Protein AF-A0A1V5CBZ7-F1 (afdb_monomer_lite)

Foldseek 3Di:
DDDPPPPPPDDDDDDDDDPVVLVVLVVVCVVVVHDSVVVVVVVVVVVVVVVVVVVVD

Secondary structure (DSSP, 8-state):
---------PPP------HHHHHHHHHHHHHHT--HH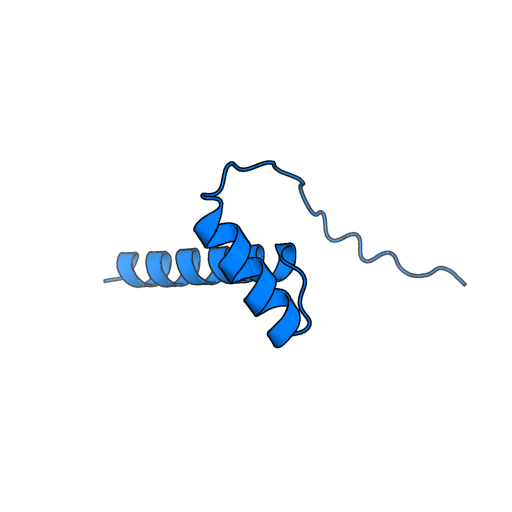HHHHHHHHHHHHHHHHTT--

Structure (mmCIF, N/CA/C/O backbone):
data_AF-A0A1V5CBZ7-F1
#
_entry.id   AF-A0A1V5CBZ7-F1
#
loop_
_atom_site.group_PDB
_atom_site.id
_atom_site.type_symbol
_atom_site.label_atom_id
_atom_site.label_alt_id
_atom_site.label_comp_id
_atom_site.label_asym_id
_atom_site.label_entity_id
_atom_site.label_seq_id
_atom_site.pdbx_PDB_ins_code
_atom_site.Cartn_x
_atom_site.Cartn_y
_atom_site.Cartn_z
_atom_site.occupancy
_atom_site.B_iso_or_equiv
_atom_site.auth_seq_id
_atom_site.auth_comp_id
_atom_site.auth_asym_id
_atom_site.auth_atom_id
_atom_site.pdbx_PDB_model_num
ATOM 1 N N . MET A 1 1 ? 30.151 20.439 -4.628 1.00 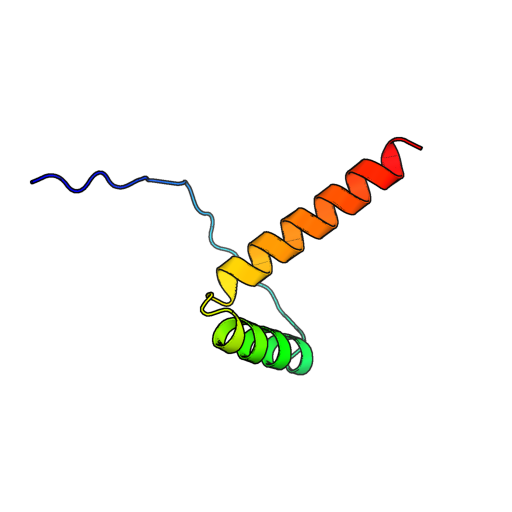41.94 1 MET A N 1
ATOM 2 C CA . MET A 1 1 ? 28.679 20.565 -4.711 1.00 41.94 1 MET A CA 1
ATOM 3 C C . MET A 1 1 ? 28.080 19.541 -3.754 1.00 41.94 1 MET A C 1
ATOM 5 O O . MET A 1 1 ? 28.027 18.361 -4.078 1.00 41.94 1 MET A O 1
ATOM 9 N N . VAL A 1 2 ? 27.783 19.952 -2.521 1.00 42.31 2 VAL A N 1
ATOM 10 C CA . VAL A 1 2 ? 27.216 19.068 -1.493 1.00 42.31 2 VAL A CA 1
ATOM 11 C C . VAL A 1 2 ? 25.736 18.906 -1.825 1.00 42.31 2 VAL A C 1
ATOM 13 O O . VAL A 1 2 ? 24.980 19.864 -1.719 1.00 42.31 2 VAL A O 1
ATOM 16 N N . LYS A 1 3 ? 25.334 17.724 -2.306 1.00 45.75 3 LYS A N 1
ATOM 17 C CA . LYS A 1 3 ? 23.915 17.368 -2.376 1.00 45.75 3 LYS A CA 1
ATOM 18 C C . LYS A 1 3 ? 23.446 17.228 -0.933 1.00 45.75 3 LYS A C 1
ATOM 20 O O . LYS A 1 3 ? 23.863 16.287 -0.261 1.00 45.75 3 LYS A O 1
ATOM 25 N N . SER A 1 4 ? 22.662 18.195 -0.465 1.00 46.25 4 SER A N 1
ATOM 26 C CA . SER A 1 4 ? 21.922 18.124 0.790 1.00 46.25 4 SER A CA 1
ATOM 27 C C . SER A 1 4 ? 21.197 16.783 0.831 1.00 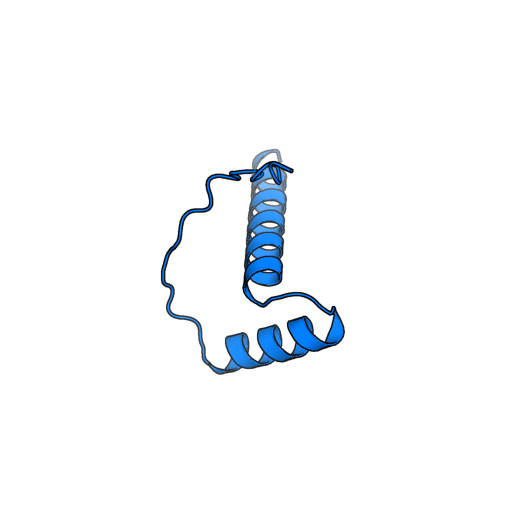46.25 4 SER A C 1
ATOM 29 O O . SER A 1 4 ? 20.265 16.548 0.066 1.00 46.25 4 SER A O 1
ATOM 31 N N . LYS A 1 5 ? 21.708 15.861 1.646 1.00 49.38 5 LYS A N 1
ATOM 32 C CA . LYS A 1 5 ? 20.985 14.652 2.006 1.00 49.38 5 LYS A CA 1
ATOM 33 C C . LYS A 1 5 ? 19.907 15.118 2.968 1.00 49.38 5 LYS A C 1
ATOM 35 O O . LYS A 1 5 ? 20.203 15.420 4.120 1.00 49.38 5 LYS A O 1
ATOM 40 N N . ASP A 1 6 ? 18.696 15.262 2.449 1.00 49.56 6 ASP A N 1
ATOM 41 C CA . ASP A 1 6 ? 17.479 15.242 3.248 1.00 49.56 6 ASP A CA 1
ATOM 42 C C . ASP A 1 6 ? 17.458 13.889 3.971 1.00 49.56 6 ASP A C 1
ATOM 44 O O . ASP A 1 6 ? 17.004 12.873 3.447 1.00 49.56 6 ASP A O 1
ATOM 48 N N . ASP A 1 7 ? 18.095 13.845 5.139 1.00 53.88 7 ASP A N 1
ATOM 49 C CA . ASP A 1 7 ? 18.175 12.673 6.004 1.00 53.88 7 ASP A CA 1
ATOM 50 C C . ASP A 1 7 ? 16.836 12.562 6.749 1.00 53.88 7 ASP A C 1
ATOM 52 O O . ASP A 1 7 ? 16.725 12.745 7.963 1.00 53.88 7 ASP A O 1
ATOM 56 N N . ALA A 1 8 ? 15.763 12.325 5.989 1.00 63.91 8 ALA A N 1
ATOM 57 C CA . ALA A 1 8 ? 14.532 11.821 6.562 1.00 63.91 8 ALA A CA 1
ATOM 58 C C . ALA A 1 8 ? 14.899 10.486 7.217 1.00 63.91 8 ALA A C 1
ATOM 60 O O . ALA A 1 8 ? 15.255 9.531 6.524 1.00 63.91 8 ALA A O 1
ATOM 61 N N . LYS A 1 9 ? 14.886 10.442 8.554 1.00 78.19 9 LYS A N 1
ATOM 62 C CA . LYS A 1 9 ? 15.169 9.237 9.343 1.00 78.19 9 LYS A CA 1
ATOM 63 C C . LYS A 1 9 ? 14.116 8.174 9.027 1.00 78.19 9 LYS A C 1
ATOM 65 O O . LYS A 1 9 ? 13.099 8.080 9.704 1.00 78.19 9 LYS A O 1
ATOM 70 N N . ARG A 1 10 ? 14.342 7.410 7.961 1.00 80.88 10 ARG A N 1
ATOM 71 C CA . ARG A 1 10 ? 13.490 6.299 7.542 1.00 80.88 10 ARG A CA 1
ATOM 72 C C . ARG A 1 10 ? 13.937 5.044 8.272 1.00 80.88 10 ARG A C 1
ATOM 74 O O . ARG A 1 10 ? 15.098 4.647 8.175 1.00 80.88 10 ARG A O 1
ATOM 81 N N . GLU A 1 11 ? 13.015 4.412 8.984 1.00 86.19 11 GLU A N 1
ATOM 82 C CA . GLU A 1 11 ? 13.253 3.112 9.602 1.00 86.19 11 GLU A CA 1
ATOM 83 C C . GLU A 1 11 ? 12.870 1.989 8.634 1.00 86.19 11 GLU A C 1
ATOM 85 O O . GLU A 1 11 ? 11.877 2.070 7.913 1.00 86.19 11 GLU A O 1
ATOM 90 N N . SER A 1 12 ? 13.679 0.931 8.600 1.00 87.88 12 SER A N 1
ATOM 91 C CA . SER A 1 12 ? 13.388 -0.266 7.808 1.00 87.88 12 SER A CA 1
ATOM 92 C C . SER A 1 12 ? 12.779 -1.337 8.702 1.00 87.88 12 SER A C 1
ATOM 94 O O . SER A 1 12 ? 13.331 -1.657 9.752 1.00 87.88 12 SER A O 1
ATOM 96 N N . TYR A 1 13 ? 11.678 -1.940 8.261 1.00 86.25 13 TYR A N 1
ATOM 97 C CA . TYR A 1 13 ? 11.073 -3.083 8.937 1.00 86.25 13 TYR A CA 1
ATOM 98 C C . TYR A 1 13 ? 10.565 -4.104 7.916 1.00 86.25 13 TYR A C 1
ATOM 100 O O . TYR A 1 13 ? 10.268 -3.773 6.771 1.00 86.25 13 TYR A O 1
ATOM 108 N N . SER A 1 14 ? 10.511 -5.374 8.320 1.00 92.00 14 SER A N 1
ATOM 109 C CA . SER A 1 14 ? 10.047 -6.475 7.470 1.00 92.00 14 SER A CA 1
ATOM 110 C C . SER A 1 14 ? 8.665 -6.942 7.906 1.00 92.00 14 SER A C 1
ATOM 112 O O . SER A 1 14 ? 8.424 -7.157 9.092 1.00 92.00 14 SER A O 1
ATOM 114 N N . VAL A 1 15 ? 7.772 -7.162 6.941 1.00 90.94 15 VAL A N 1
ATOM 115 C CA . VAL A 1 15 ? 6.415 -7.672 7.173 1.00 90.94 15 VAL A CA 1
ATOM 116 C C . VAL A 1 15 ? 6.105 -8.853 6.275 1.00 90.94 15 VAL A C 1
ATOM 118 O O . VAL A 1 15 ? 6.578 -8.942 5.144 1.00 90.94 15 VAL A O 1
ATOM 121 N N . ARG A 1 16 ? 5.263 -9.761 6.772 1.00 95.31 16 ARG A N 1
ATOM 122 C CA . ARG A 1 16 ? 4.658 -10.811 5.952 1.00 95.31 16 ARG A CA 1
ATOM 123 C C . ARG A 1 16 ? 3.317 -10.305 5.431 1.00 95.31 16 ARG A C 1
ATOM 125 O O . ARG A 1 16 ? 2.427 -10.008 6.222 1.00 95.31 16 ARG A O 1
ATOM 132 N N . ILE A 1 17 ? 3.185 -10.224 4.112 1.00 93.50 17 ILE A N 1
ATOM 133 C CA . ILE A 1 17 ? 1.968 -9.799 3.412 1.00 93.50 17 ILE A CA 1
ATOM 134 C C . ILE A 1 17 ? 1.465 -10.984 2.588 1.00 93.50 17 ILE A C 1
ATOM 136 O O . ILE A 1 17 ? 2.265 -11.780 2.089 1.00 93.50 17 ILE A O 1
ATOM 140 N N . LYS A 1 18 ? 0.142 -11.118 2.454 1.00 97.31 18 LYS A N 1
ATOM 141 C CA . LYS A 1 18 ? -0.438 -12.136 1.575 1.00 97.31 18 LYS A CA 1
ATOM 142 C C . LYS A 1 18 ? 0.026 -11.907 0.120 1.00 97.31 18 LYS A C 1
ATOM 144 O O . LYS A 1 18 ? 0.062 -10.756 -0.320 1.00 97.31 18 LYS A O 1
ATOM 149 N N . PRO A 1 19 ? 0.397 -12.960 -0.626 1.00 97.06 19 PRO A N 1
ATOM 150 C CA . PRO A 1 19 ? 1.014 -12.813 -1.946 1.00 97.06 19 PRO A CA 1
ATOM 151 C C . PRO A 1 19 ? 0.090 -12.145 -2.975 1.00 97.06 19 PRO A C 1
ATOM 153 O O . PRO A 1 19 ? 0.554 -11.342 -3.780 1.00 97.06 19 PRO A O 1
ATOM 156 N N . ASP A 1 20 ? -1.208 -12.429 -2.909 1.00 97.62 20 ASP A N 1
ATOM 157 C CA . ASP A 1 20 ? -2.269 -11.814 -3.708 1.00 97.62 20 ASP A CA 1
ATOM 158 C C . ASP A 1 20 ? -2.365 -10.300 -3.470 1.00 97.62 20 ASP A C 1
ATOM 160 O O . ASP A 1 20 ? -2.381 -9.525 -4.424 1.00 97.62 20 ASP A O 1
ATOM 164 N N . LEU A 1 21 ? -2.320 -9.858 -2.211 1.00 95.62 21 LEU A N 1
ATOM 165 C CA . LEU A 1 21 ? -2.324 -8.430 -1.879 1.00 95.62 21 LEU A CA 1
ATOM 166 C C . LEU A 1 21 ? -1.057 -7.729 -2.372 1.00 95.62 21 LEU A C 1
ATOM 168 O O . LEU A 1 21 ? -1.133 -6.642 -2.938 1.00 95.62 21 LEU A O 1
ATOM 172 N N . LEU A 1 22 ? 0.111 -8.355 -2.198 1.00 95.75 22 LEU A N 1
ATOM 173 C CA . LEU A 1 22 ? 1.369 -7.784 -2.678 1.00 95.75 22 LEU A CA 1
ATOM 174 C C . LEU A 1 22 ? 1.380 -7.636 -4.206 1.00 95.75 22 LEU A C 1
ATOM 176 O O . LEU A 1 22 ? 1.940 -6.669 -4.719 1.00 95.75 22 LEU A O 1
ATOM 180 N N . LEU A 1 23 ? 0.770 -8.575 -4.933 1.00 97.44 23 LEU A N 1
ATOM 181 C CA . LEU A 1 23 ? 0.642 -8.493 -6.386 1.00 97.44 23 LEU A CA 1
ATOM 182 C C . LEU A 1 23 ? -0.202 -7.283 -6.803 1.00 97.44 23 LEU A C 1
ATOM 184 O O . LEU A 1 23 ? 0.227 -6.510 -7.656 1.00 97.44 23 LEU A O 1
ATOM 188 N N . LEU A 1 24 ? -1.353 -7.077 -6.159 1.00 97.31 24 LEU A N 1
ATOM 189 C CA . LEU A 1 24 ? -2.221 -5.928 -6.430 1.00 97.31 24 LEU A CA 1
ATOM 190 C C . LEU A 1 24 ? -1.507 -4.597 -6.158 1.00 97.31 24 LEU A C 1
ATOM 192 O O . LEU A 1 24 ? -1.555 -3.697 -6.992 1.00 97.31 24 LEU A O 1
ATOM 196 N N . VAL A 1 25 ? -0.775 -4.494 -5.044 1.00 96.25 25 VAL A N 1
ATOM 197 C CA . VAL A 1 25 ? -0.001 -3.283 -4.715 1.00 96.25 25 VAL A CA 1
ATOM 198 C C . VAL A 1 25 ? 1.107 -3.029 -5.740 1.00 96.25 25 VAL A C 1
ATOM 200 O O . VAL A 1 25 ? 1.361 -1.883 -6.096 1.00 96.25 25 VAL A O 1
ATOM 203 N N . LYS A 1 26 ? 1.759 -4.077 -6.258 1.00 96.69 26 LYS A N 1
ATOM 204 C CA . LYS A 1 26 ? 2.769 -3.928 -7.318 1.00 96.69 26 LYS A CA 1
ATOM 205 C C . LYS A 1 26 ? 2.176 -3.403 -8.621 1.00 96.69 26 LYS A C 1
ATOM 207 O O . LYS A 1 26 ? 2.817 -2.581 -9.266 1.00 96.69 26 LYS A O 1
ATOM 212 N N . HIS A 1 27 ? 0.991 -3.869 -9.008 1.00 97.88 27 HIS A N 1
ATOM 213 C CA . HIS A 1 27 ? 0.307 -3.339 -10.188 1.00 97.88 27 HIS A CA 1
ATOM 214 C C . HIS A 1 27 ? -0.040 -1.863 -9.998 1.00 97.88 27 HIS A C 1
ATOM 216 O O . HIS A 1 27 ? 0.337 -1.045 -10.831 1.00 97.88 27 HIS A O 1
ATOM 222 N N . LEU A 1 28 ? -0.614 -1.512 -8.844 1.00 97.06 28 LEU A N 1
ATOM 223 C CA . LEU A 1 28 ? -0.942 -0.126 -8.520 1.00 97.06 28 LEU A CA 1
ATOM 224 C C . LEU A 1 28 ? 0.296 0.786 -8.511 1.00 97.06 28 LEU A C 1
ATOM 226 O O . LEU A 1 28 ? 0.250 1.899 -9.020 1.00 97.06 28 LEU A O 1
ATOM 230 N N . ALA A 1 29 ? 1.424 0.297 -7.990 1.00 97.12 29 ALA A N 1
ATOM 231 C CA . ALA A 1 29 ? 2.695 1.022 -7.987 1.00 97.12 29 ALA A CA 1
ATOM 232 C C . ALA A 1 29 ? 3.145 1.393 -9.410 1.00 97.12 29 ALA A C 1
ATOM 234 O O . ALA A 1 29 ? 3.579 2.519 -9.657 1.00 97.12 29 ALA A O 1
ATOM 235 N N . VAL A 1 30 ? 3.002 0.464 -10.360 1.00 97.00 30 VAL A N 1
ATOM 236 C CA . VAL A 1 30 ? 3.308 0.719 -11.774 1.00 97.00 30 VAL A CA 1
ATOM 237 C C . VAL A 1 30 ? 2.349 1.755 -12.358 1.00 97.00 30 VAL A C 1
ATOM 239 O O . VAL A 1 30 ? 2.809 2.707 -12.991 1.00 97.00 30 VAL A O 1
ATOM 242 N N . ASP A 1 31 ? 1.049 1.599 -12.111 1.00 97.38 31 ASP A N 1
ATOM 243 C CA . ASP A 1 31 ? 0.010 2.479 -12.655 1.00 97.38 31 ASP A CA 1
ATOM 244 C C . ASP A 1 31 ? 0.154 3.925 -12.142 1.00 97.38 31 ASP A C 1
ATOM 246 O O . ASP A 1 31 ? 0.050 4.878 -12.917 1.00 97.38 31 ASP A O 1
ATOM 250 N N . GLU A 1 32 ? 0.483 4.101 -10.859 1.00 96.69 32 GLU A N 1
ATOM 251 C CA . GLU A 1 32 ? 0.663 5.411 -10.216 1.00 96.69 32 GLU A CA 1
ATOM 252 C C . GLU A 1 32 ? 2.082 5.988 -10.339 1.00 96.69 32 GLU A C 1
ATOM 254 O O . GLU A 1 32 ? 2.336 7.104 -9.886 1.00 96.69 32 GLU A O 1
ATOM 259 N N . ARG A 1 33 ? 3.020 5.257 -10.960 1.00 96.88 33 ARG A N 1
ATOM 260 C CA . ARG A 1 33 ? 4.455 5.607 -11.010 1.00 96.88 33 ARG A CA 1
ATOM 261 C C . ARG A 1 33 ? 5.068 5.838 -9.621 1.00 96.88 33 ARG A C 1
ATOM 263 O O . ARG A 1 33 ? 5.941 6.691 -9.460 1.00 96.88 33 ARG A O 1
ATOM 270 N N . LYS A 1 34 ? 4.627 5.055 -8.639 1.00 95.75 34 LYS A N 1
ATOM 271 C CA . LYS A 1 34 ? 5.123 5.051 -7.259 1.00 95.75 34 LYS A CA 1
ATOM 272 C C . LYS A 1 34 ? 5.862 3.754 -6.959 1.00 95.75 34 LYS A C 1
ATOM 274 O O . LYS A 1 34 ? 5.764 2.760 -7.676 1.00 95.75 34 LYS A O 1
ATOM 279 N N . THR A 1 35 ? 6.612 3.737 -5.872 1.00 95.94 35 THR A N 1
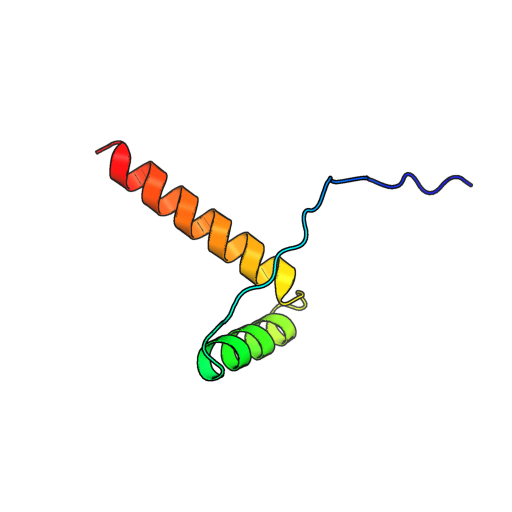ATOM 280 C CA . THR A 1 35 ? 7.174 2.513 -5.306 1.00 95.94 35 THR A CA 1
ATOM 281 C C . THR A 1 35 ? 6.152 1.818 -4.410 1.00 95.94 35 THR A C 1
ATOM 283 O O . THR A 1 35 ? 5.253 2.437 -3.844 1.00 95.94 35 THR A O 1
ATOM 286 N N . VAL A 1 36 ? 6.322 0.506 -4.222 1.00 94.38 36 VAL A N 1
ATOM 287 C CA . VAL A 1 36 ? 5.519 -0.257 -3.250 1.00 94.38 36 VAL A CA 1
ATOM 288 C C . VAL A 1 36 ? 5.634 0.354 -1.851 1.00 94.38 36 VAL A C 1
ATOM 290 O O . VAL A 1 36 ? 4.643 0.411 -1.137 1.00 94.38 36 VAL A O 1
ATOM 293 N N . SER A 1 37 ? 6.819 0.834 -1.463 1.00 92.75 37 SER A N 1
ATOM 294 C CA . SER A 1 37 ? 7.034 1.448 -0.151 1.00 92.75 37 SER A CA 1
ATOM 295 C C . SER A 1 37 ? 6.215 2.723 0.042 1.00 92.75 37 SER A C 1
ATOM 297 O O . SER A 1 37 ? 5.604 2.867 1.094 1.00 92.75 37 SER A O 1
ATOM 299 N N . GLU A 1 38 ? 6.156 3.599 -0.966 1.00 94.19 38 GLU A N 1
ATOM 300 C CA . GLU A 1 38 ? 5.341 4.825 -0.918 1.00 94.19 38 GLU A CA 1
ATOM 301 C C . GLU A 1 38 ? 3.853 4.496 -0.767 1.00 94.19 38 GLU A C 1
ATOM 303 O O . GLU A 1 38 ? 3.188 5.047 0.101 1.00 94.19 38 GLU A O 1
ATOM 308 N N . LEU A 1 39 ? 3.344 3.516 -1.521 1.00 95.50 39 LEU A N 1
ATOM 309 C CA . LEU A 1 39 ? 1.948 3.083 -1.385 1.00 95.50 39 LEU A CA 1
ATOM 310 C C . LEU A 1 39 ? 1.640 2.459 -0.017 1.00 95.50 39 LEU A C 1
ATOM 312 O O . LEU A 1 39 ? 0.536 2.612 0.505 1.00 95.50 39 LEU A O 1
ATOM 316 N N . ILE A 1 40 ? 2.595 1.731 0.569 1.00 94.12 40 ILE A N 1
ATOM 317 C CA . ILE A 1 40 ? 2.439 1.179 1.919 1.00 94.12 40 ILE A CA 1
ATOM 318 C C . ILE A 1 40 ? 2.420 2.305 2.959 1.00 94.12 40 ILE A C 1
ATOM 320 O O . ILE A 1 40 ? 1.596 2.255 3.870 1.00 94.12 40 ILE A O 1
ATOM 324 N N . GLU A 1 41 ? 3.280 3.314 2.818 1.00 93.50 41 GLU A N 1
ATOM 325 C CA . GLU A 1 41 ? 3.310 4.495 3.687 1.00 93.50 41 GLU A CA 1
ATOM 326 C C . GLU A 1 41 ? 1.987 5.275 3.613 1.00 93.50 41 GLU A C 1
ATOM 328 O O . GLU A 1 41 ? 1.334 5.451 4.641 1.00 93.50 41 GLU A O 1
ATOM 333 N N . GLU A 1 42 ? 1.506 5.595 2.406 1.00 94.38 42 GLU A N 1
ATOM 334 C CA . GLU A 1 42 ? 0.200 6.238 2.181 1.00 94.38 42 GLU A CA 1
ATOM 335 C C . GLU A 1 42 ? -0.957 5.419 2.783 1.00 94.38 42 GLU A C 1
ATOM 337 O O . GLU A 1 42 ? -1.849 5.949 3.450 1.00 94.38 42 GLU A O 1
ATOM 342 N N . GLY A 1 43 ? -0.935 4.095 2.602 1.00 94.06 43 GLY A N 1
ATOM 343 C CA . GLY A 1 43 ? -1.935 3.201 3.184 1.00 94.06 43 GLY A CA 1
ATOM 344 C C . GLY A 1 43 ? -1.936 3.219 4.717 1.00 94.06 43 GLY A C 1
ATOM 345 O O . GLY A 1 43 ? -3.002 3.180 5.337 1.00 94.06 43 GLY A O 1
ATOM 346 N N . ILE A 1 44 ? -0.759 3.302 5.345 1.00 93.56 44 ILE A N 1
ATOM 347 C CA . ILE A 1 44 ? -0.627 3.430 6.803 1.00 93.56 44 ILE A CA 1
ATOM 348 C C . ILE A 1 44 ? -1.197 4.772 7.272 1.00 93.56 44 ILE A C 1
ATOM 350 O O . ILE A 1 44 ? -1.961 4.792 8.242 1.00 93.56 44 ILE A O 1
ATOM 354 N N . GLU A 1 45 ? -0.872 5.871 6.590 1.00 95.31 45 GLU A N 1
ATOM 355 C CA . GLU A 1 45 ? -1.389 7.207 6.907 1.00 95.31 45 GLU A CA 1
ATOM 356 C C . GLU A 1 45 ? -2.921 7.233 6.875 1.00 95.31 45 GLU A C 1
ATOM 358 O O . GLU A 1 45 ? -3.548 7.592 7.876 1.00 95.31 45 GLU A O 1
ATOM 363 N N . LEU A 1 46 ? -3.529 6.730 5.797 1.00 94.94 46 LEU A N 1
ATOM 364 C CA . LEU A 1 46 ? -4.985 6.636 5.651 1.00 94.94 46 LEU A CA 1
ATOM 365 C C . LEU A 1 46 ? -5.634 5.835 6.789 1.00 94.94 46 LEU A C 1
ATOM 367 O O . LEU A 1 46 ? -6.640 6.256 7.368 1.00 94.94 46 LE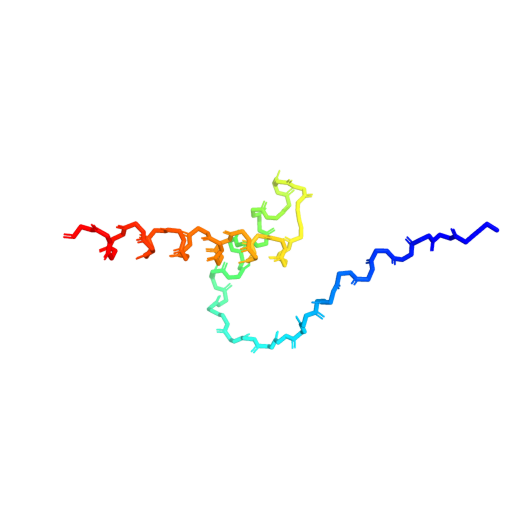U A O 1
ATOM 371 N N . VAL A 1 47 ? -5.056 4.687 7.161 1.00 94.50 47 VAL A N 1
ATOM 372 C CA . VAL A 1 47 ? -5.567 3.867 8.274 1.00 94.50 47 VAL A CA 1
ATOM 373 C C . VAL A 1 47 ? -5.504 4.630 9.601 1.00 94.50 47 VAL A C 1
ATOM 375 O O . VAL A 1 47 ? -6.435 4.545 10.412 1.00 94.50 47 VAL A O 1
ATOM 378 N N . LEU A 1 48 ? -4.423 5.375 9.844 1.00 94.00 48 LEU A N 1
ATOM 379 C CA . LEU A 1 48 ? -4.264 6.177 11.056 1.00 94.00 48 LEU A CA 1
ATOM 380 C C . LEU A 1 48 ? -5.238 7.358 11.094 1.00 94.00 48 LEU A C 1
ATOM 382 O O . LEU A 1 48 ? -5.795 7.641 12.158 1.00 94.00 48 LEU A O 1
ATOM 386 N N . GLU A 1 49 ? -5.477 8.024 9.968 1.00 93.56 49 GLU A N 1
ATOM 387 C CA . GLU A 1 49 ? -6.446 9.115 9.859 1.00 93.56 49 GLU A CA 1
ATOM 388 C C . GLU A 1 49 ? -7.874 8.644 10.133 1.00 93.56 49 GLU A C 1
ATOM 390 O O . GLU A 1 49 ? -8.558 9.219 10.986 1.00 93.56 49 GLU A O 1
ATOM 395 N N . VAL A 1 50 ? -8.297 7.551 9.488 1.00 92.00 50 VAL A N 1
ATOM 396 C CA . VAL A 1 50 ? -9.621 6.949 9.705 1.00 92.00 50 VAL A CA 1
ATOM 397 C C . VAL A 1 50 ? -9.807 6.597 11.181 1.00 92.00 50 VAL A C 1
ATOM 399 O O . VAL A 1 50 ? -10.811 6.971 11.787 1.00 92.00 50 VAL A O 1
ATOM 402 N N . ARG A 1 51 ? -8.813 5.955 11.809 1.00 89.94 51 ARG A N 1
ATOM 403 C CA . ARG A 1 51 ? -8.888 5.593 13.234 1.00 89.94 51 ARG A CA 1
ATOM 404 C C . ARG A 1 51 ? -8.893 6.795 14.174 1.00 89.94 51 ARG A C 1
ATOM 406 O O . ARG A 1 51 ? -9.557 6.737 15.206 1.00 89.94 51 ARG A O 1
ATOM 413 N N . LYS A 1 52 ? -8.151 7.863 13.864 1.00 86.44 52 LYS A N 1
ATOM 414 C CA . LYS A 1 52 ? -8.181 9.107 14.652 1.00 86.44 52 LYS A CA 1
ATOM 415 C C . LYS A 1 52 ? -9.552 9.766 14.580 1.00 86.44 52 LYS A C 1
ATOM 417 O O . LYS A 1 52 ? -10.036 10.237 15.606 1.00 86.44 52 LYS A O 1
ATOM 422 N N . LYS A 1 53 ? -10.168 9.781 13.395 1.00 80.25 53 LYS A N 1
ATOM 423 C CA . LYS A 1 53 ? -11.510 10.327 13.190 1.00 80.25 53 LYS A CA 1
ATOM 424 C C . LYS A 1 53 ? -12.548 9.536 13.989 1.00 80.25 53 LYS A C 1
ATOM 426 O O . LYS A 1 53 ? -13.247 10.130 14.794 1.00 80.25 53 LYS A O 1
ATOM 431 N N . SER A 1 54 ? -12.530 8.205 13.903 1.00 73.25 54 SER A N 1
ATOM 432 C CA . SER A 1 54 ? -13.454 7.332 14.648 1.00 73.25 54 SER A CA 1
ATOM 433 C C . SER A 1 54 ? -13.279 7.318 16.174 1.00 73.25 54 SER A C 1
ATOM 435 O O . SER A 1 54 ? -14.099 6.716 16.851 1.00 73.25 54 SER A O 1
ATOM 437 N N . ARG A 1 55 ? -12.211 7.903 16.736 1.00 69.31 55 ARG A N 1
ATOM 438 C CA . ARG A 1 55 ? -12.025 8.033 18.198 1.00 69.31 55 ARG A CA 1
ATOM 439 C C . ARG A 1 55 ? -12.495 9.376 18.766 1.00 69.31 55 ARG A C 1
ATOM 441 O O . ARG A 1 55 ? -12.419 9.558 19.978 1.00 69.31 55 ARG A O 1
ATOM 448 N N . LYS A 1 56 ? -12.846 10.338 17.910 1.00 59.47 56 LYS A N 1
ATOM 449 C CA . LYS A 1 56 ? -13.303 11.674 18.324 1.00 59.47 56 LYS A CA 1
ATOM 450 C C . LYS A 1 56 ? -14.830 11.815 18.342 1.00 59.47 56 LYS A C 1
ATOM 452 O O . LYS A 1 56 ? -15.298 12.840 18.828 1.00 59.47 56 LYS A O 1
ATOM 457 N N . ASP A 1 57 ? -15.542 10.814 17.835 1.00 51.00 57 ASP A N 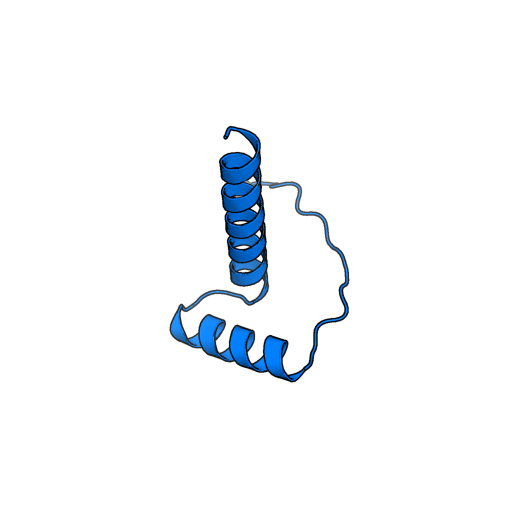1
ATOM 458 C CA . ASP A 1 57 ? -16.985 10.603 18.000 1.00 51.00 57 ASP A CA 1
ATOM 459 C C . ASP A 1 57 ? -17.235 9.631 19.165 1.00 51.00 57 ASP A C 1
ATOM 461 O O . ASP A 1 57 ? -18.236 9.823 19.890 1.00 51.00 57 ASP A O 1
#

pLDDT: mean 85.04, std 17.27, range [41.94, 97.88]

Radius of gyration: 15.34 Å; chains: 1; bounding box: 46×33×31 Å

Sequence (57 aa):
MVKSKDDAKRESYSVRIKPDLLLLVKHLAVDERKTVSELIEEGIELVLEVRKKSRKD